Protein AF-A0A015VWW1-F1 (afdb_monomer_lite)

pLDDT: mean 87.0, std 10.31, range [49.97, 97.06]

Sequence (64 aa):
MEYIQKEMNTSFERSAAATDEWYAPKEIIDSLGKFDLDPCAPINPLWQTAKIMYNKSDDGLTKE

Secondary structure (DSSP, 8-state):
------PPP-PPP--TT--S-----HHHHHHH--EEEETT--SS-SS--EEEE--TTS-GGG--

Radius of gyration: 20.6 Å; chains: 1; bounding box: 61×31×36 Å

Foldseek 3Di:
DDDDPPDDDPDDDDDPPDDPDDDDDPVVLVVVPEAAEDQDADPDHPDDSYPYYHHPVDDPVPDD

Structure (mmCIF, N/CA/C/O backbone):
data_AF-A0A015VWW1-F1
#
_entry.id   AF-A0A015VWW1-F1
#
loop_
_atom_site.group_PDB
_atom_site.id
_atom_site.type_symbol
_atom_site.label_atom_id
_atom_site.label_alt_id
_atom_site.label_comp_id
_atom_site.label_asym_id
_atom_site.label_entity_id
_atom_site.label_seq_id
_atom_site.pdbx_PDB_ins_code
_atom_site.Cartn_x
_atom_site.Cartn_y
_atom_site.Cartn_z
_atom_site.occupancy
_atom_site.B_iso_or_equiv
_atom_site.auth_seq_id
_atom_site.auth_comp_id
_atom_site.auth_asym_id
_atom_site.auth_atom_id
_atom_site.pdbx_PDB_model_num
ATOM 1 N N . MET A 1 1 ? 51.730 -2.880 -28.082 1.00 49.97 1 MET A N 1
ATOM 2 C CA . MET A 1 1 ? 51.159 -3.645 -26.954 1.00 49.97 1 MET A CA 1
ATOM 3 C C . MET A 1 1 ? 49.984 -2.840 -26.427 1.00 49.97 1 MET A C 1
ATOM 5 O O . MET A 1 1 ? 50.176 -2.008 -25.553 1.00 49.97 1 MET A O 1
ATOM 9 N N . GLU A 1 2 ? 48.807 -2.990 -27.031 1.00 54.75 2 GLU A N 1
ATOM 10 C CA . GLU A 1 2 ? 47.589 -2.338 -26.536 1.00 54.75 2 GLU A CA 1
ATOM 11 C C . GLU A 1 2 ? 46.871 -3.307 -25.600 1.00 54.75 2 GLU A C 1
ATOM 13 O O . GLU A 1 2 ? 46.514 -4.420 -25.987 1.00 54.75 2 GLU A O 1
ATOM 18 N N . TYR A 1 3 ? 46.724 -2.904 -24.340 1.00 59.91 3 TYR A N 1
ATOM 19 C CA . TYR A 1 3 ? 45.923 -3.625 -23.361 1.00 59.91 3 TYR A CA 1
ATOM 20 C C . TYR A 1 3 ? 44.451 -3.299 -23.609 1.00 59.91 3 TYR A C 1
ATOM 22 O O . TYR A 1 3 ? 44.019 -2.171 -23.382 1.00 59.91 3 TYR A O 1
ATOM 30 N N . ILE A 1 4 ? 43.671 -4.286 -24.048 1.00 69.81 4 ILE A N 1
ATOM 31 C CA . ILE A 1 4 ? 42.211 -4.177 -24.072 1.00 69.81 4 ILE A CA 1
ATOM 32 C C . ILE A 1 4 ? 41.730 -4.356 -22.630 1.00 69.81 4 ILE A C 1
ATOM 34 O O . ILE A 1 4 ? 41.752 -5.464 -22.091 1.00 69.81 4 ILE A O 1
ATOM 38 N N . GLN A 1 5 ? 41.319 -3.263 -21.986 1.00 66.38 5 GLN A N 1
ATOM 39 C CA . GLN A 1 5 ? 40.561 -3.329 -20.739 1.00 66.38 5 GLN A CA 1
ATOM 40 C C . GLN A 1 5 ? 39.196 -3.949 -21.055 1.00 66.38 5 GLN A C 1
ATOM 42 O O . GLN A 1 5 ? 38.309 -3.295 -21.595 1.00 66.38 5 GLN A O 1
ATOM 47 N N . LYS A 1 6 ? 39.040 -5.246 -20.779 1.00 70.75 6 LYS A N 1
ATOM 48 C CA . LYS A 1 6 ? 37.740 -5.912 -20.863 1.00 70.75 6 LYS A CA 1
ATOM 49 C C . LYS A 1 6 ? 36.934 -5.514 -19.628 1.00 70.75 6 LYS A C 1
ATOM 51 O O . LYS A 1 6 ? 37.144 -6.077 -18.556 1.00 70.75 6 LYS A O 1
ATOM 56 N N . GLU A 1 7 ? 36.057 -4.527 -19.772 1.00 79.50 7 GLU A N 1
ATOM 57 C CA . GLU A 1 7 ? 35.117 -4.161 -18.712 1.00 79.50 7 GLU A CA 1
ATOM 58 C C . GLU A 1 7 ? 34.187 -5.338 -18.388 1.00 79.50 7 GLU A C 1
ATOM 60 O O . GLU A 1 7 ? 33.722 -6.065 -19.272 1.00 79.50 7 GLU A O 1
ATOM 65 N N . MET A 1 8 ? 33.948 -5.554 -17.095 1.00 82.31 8 MET A N 1
ATOM 66 C CA . MET A 1 8 ? 33.038 -6.588 -16.619 1.00 82.31 8 MET A CA 1
ATOM 67 C C . MET A 1 8 ? 31.603 -6.076 -16.719 1.00 82.31 8 MET A C 1
ATOM 69 O O . MET A 1 8 ? 31.266 -5.048 -16.138 1.00 82.31 8 MET A O 1
ATOM 73 N N . ASN A 1 9 ? 30.757 -6.802 -17.447 1.00 80.88 9 ASN A N 1
ATOM 74 C CA . ASN A 1 9 ? 29.337 -6.493 -17.532 1.00 80.88 9 ASN A CA 1
ATOM 75 C C . ASN A 1 9 ? 28.679 -6.726 -16.157 1.00 80.88 9 ASN A C 1
ATOM 77 O O . ASN A 1 9 ? 28.707 -7.839 -15.636 1.00 80.88 9 ASN A O 1
ATOM 81 N N . THR A 1 10 ? 28.113 -5.666 -15.577 1.00 82.50 10 THR A N 1
ATOM 82 C CA . THR A 1 10 ? 27.407 -5.672 -14.282 1.00 82.50 10 THR A CA 1
ATOM 83 C C . THR A 1 10 ? 25.885 -5.605 -14.432 1.00 82.50 10 THR A C 1
ATOM 85 O O . THR A 1 10 ? 25.170 -5.395 -13.452 1.00 82.50 10 THR A O 1
ATOM 88 N N . SER A 1 11 ? 25.366 -5.757 -15.654 1.00 82.00 11 SER A N 1
ATO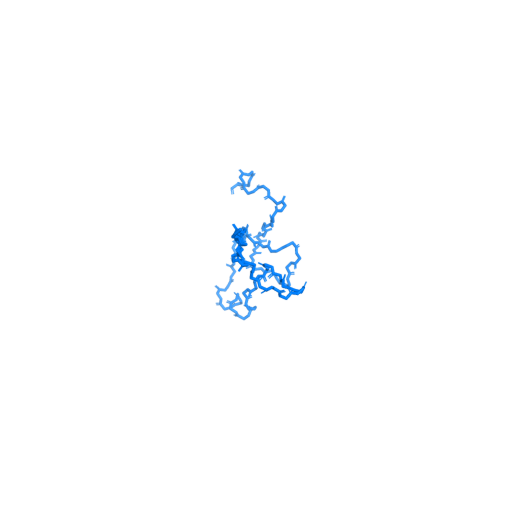M 89 C CA . SER A 1 11 ? 23.927 -5.737 -15.904 1.00 82.00 11 SER A CA 1
ATOM 90 C C . S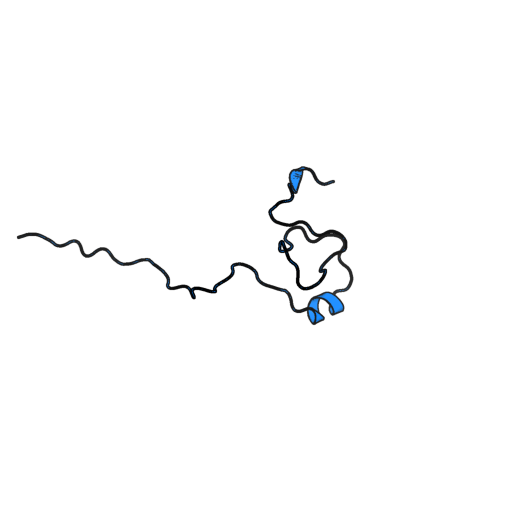ER A 1 11 ? 23.290 -7.057 -15.466 1.00 82.00 11 SER A C 1
ATOM 92 O O . SER A 1 11 ? 23.738 -8.137 -15.843 1.00 82.00 11 SER A O 1
ATOM 94 N N . PHE A 1 12 ? 22.244 -6.962 -14.647 1.00 81.19 12 PHE A N 1
ATOM 95 C CA . PHE A 1 12 ? 21.399 -8.098 -14.292 1.00 81.19 12 PHE A CA 1
ATOM 96 C C . PHE A 1 12 ? 20.280 -8.221 -15.324 1.00 81.19 12 PHE A C 1
ATOM 98 O O . PHE A 1 12 ? 19.564 -7.251 -15.583 1.00 81.19 12 PHE A O 1
ATOM 105 N N . GLU A 1 13 ? 20.111 -9.409 -15.903 1.00 83.44 13 GLU A N 1
ATOM 106 C CA . GLU A 1 13 ? 19.010 -9.660 -16.829 1.00 83.44 13 GLU A CA 1
ATOM 107 C C . GLU A 1 13 ? 17.668 -9.619 -16.084 1.00 83.44 13 GLU A C 1
ATOM 109 O O . GLU A 1 13 ? 17.468 -10.293 -15.072 1.00 83.44 13 GLU A O 1
ATOM 114 N N . ARG A 1 14 ? 16.732 -8.815 -16.593 1.00 80.88 14 ARG A N 1
ATOM 115 C CA . ARG A 1 14 ? 15.342 -8.763 -16.128 1.00 80.88 14 ARG A CA 1
ATOM 116 C C . ARG A 1 14 ? 14.426 -9.235 -17.249 1.00 80.88 14 ARG A C 1
ATOM 118 O O . ARG A 1 14 ? 14.670 -8.948 -18.418 1.00 80.88 14 ARG A O 1
ATOM 125 N N . SER A 1 15 ? 13.335 -9.909 -16.886 1.00 82.31 15 SER A N 1
ATOM 126 C CA . SER A 1 15 ? 12.244 -10.148 -17.834 1.00 82.31 15 SER A CA 1
ATOM 127 C C . SER A 1 15 ? 11.700 -8.811 -18.343 1.00 82.31 15 SER A C 1
ATOM 129 O O . SER A 1 15 ? 11.522 -7.879 -17.556 1.00 82.31 15 SER A O 1
ATOM 131 N N . ALA A 1 16 ? 11.383 -8.730 -19.638 1.00 81.00 16 ALA A N 1
ATOM 132 C CA . ALA A 1 16 ? 10.776 -7.543 -20.245 1.00 81.00 16 ALA A CA 1
ATOM 133 C C . ALA A 1 16 ? 9.435 -7.150 -19.591 1.00 81.00 16 ALA A C 1
ATOM 135 O O . ALA A 1 16 ? 9.023 -5.999 -19.684 1.00 81.00 16 ALA A O 1
ATOM 136 N N . ALA A 1 17 ? 8.772 -8.098 -18.919 1.00 81.12 17 ALA A N 1
ATOM 137 C CA . ALA A 1 17 ? 7.509 -7.899 -18.209 1.00 81.12 17 ALA A CA 1
ATOM 138 C C . ALA A 1 17 ? 7.667 -7.820 -16.677 1.00 81.12 17 ALA A C 1
ATOM 140 O O . ALA A 1 17 ? 6.681 -7.939 -15.955 1.00 81.12 17 ALA A O 1
ATOM 141 N N . ALA A 1 18 ? 8.890 -7.681 -16.155 1.00 78.88 18 ALA A N 1
ATOM 142 C CA . ALA A 1 18 ? 9.105 -7.599 -14.714 1.00 78.88 18 ALA A CA 1
ATOM 143 C C . ALA A 1 18 ? 8.513 -6.298 -14.149 1.00 78.88 18 ALA A C 1
ATOM 145 O O . ALA A 1 18 ? 8.926 -5.209 -14.543 1.00 78.88 18 ALA A O 1
ATOM 146 N N . THR A 1 19 ? 7.597 -6.418 -13.190 1.00 80.56 19 THR A N 1
ATOM 147 C CA . THR A 1 19 ? 7.054 -5.290 -12.426 1.00 80.56 19 THR A CA 1
ATOM 148 C C . THR A 1 19 ? 7.747 -5.180 -11.076 1.00 80.56 19 THR A C 1
ATOM 150 O O . THR A 1 19 ? 8.186 -6.181 -10.514 1.00 80.56 19 THR A O 1
ATOM 153 N N . ASP A 1 20 ? 7.798 -3.968 -10.532 1.00 80.00 20 ASP A N 1
ATOM 154 C CA . ASP A 1 20 ? 8.280 -3.731 -9.165 1.00 80.00 20 ASP A CA 1
ATOM 155 C C . ASP A 1 20 ? 7.133 -3.791 -8.128 1.00 80.00 20 ASP A C 1
ATOM 157 O O . ASP A 1 20 ? 7.343 -3.524 -6.948 1.00 80.00 20 ASP A O 1
ATOM 161 N N . GLU A 1 21 ? 5.915 -4.154 -8.554 1.00 84.44 21 GLU A N 1
ATOM 162 C CA . GLU A 1 21 ? 4.745 -4.334 -7.685 1.00 84.44 21 GLU A CA 1
ATOM 163 C C . GLU A 1 21 ? 4.642 -5.774 -7.170 1.00 84.44 21 GLU A C 1
ATOM 165 O O . GLU A 1 21 ? 4.697 -6.730 -7.946 1.00 84.44 21 GLU A O 1
ATOM 170 N N . TRP A 1 22 ? 4.435 -5.916 -5.860 1.00 83.88 22 TRP A N 1
ATOM 171 C CA . TRP A 1 22 ? 4.260 -7.194 -5.172 1.00 83.88 22 TRP A CA 1
ATOM 172 C C . TRP A 1 22 ? 2.977 -7.144 -4.344 1.00 83.88 22 TRP A C 1
ATOM 174 O O . TRP A 1 22 ? 2.769 -6.200 -3.586 1.00 83.88 22 TRP A O 1
ATOM 184 N N . TYR A 1 23 ? 2.119 -8.158 -4.478 1.00 86.69 23 TYR A N 1
ATOM 185 C CA . TYR A 1 23 ? 0.817 -8.198 -3.809 1.00 86.69 23 TYR A CA 1
ATOM 186 C C . TYR A 1 23 ? 0.817 -9.167 -2.631 1.00 86.69 23 TYR A C 1
ATOM 188 O O . TYR A 1 23 ? 1.271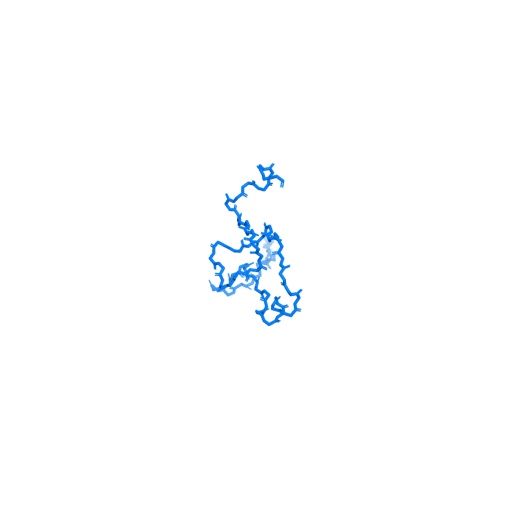 -10.307 -2.748 1.00 86.69 23 TYR A O 1
ATOM 196 N N . ALA A 1 24 ? 0.230 -8.733 -1.516 1.00 88.56 24 ALA A N 1
ATOM 197 C CA . ALA A 1 24 ? -0.147 -9.635 -0.438 1.00 88.56 24 ALA A CA 1
ATOM 198 C C . ALA A 1 24 ? -1.384 -10.445 -0.869 1.00 88.56 24 ALA A C 1
ATOM 200 O O . ALA A 1 24 ? -2.397 -9.822 -1.195 1.00 88.56 24 ALA A O 1
ATOM 201 N N . PRO A 1 25 ? -1.334 -11.794 -0.871 1.00 92.00 25 PRO A N 1
ATOM 202 C CA . PRO A 1 25 ? -2.481 -12.640 -1.194 1.00 92.00 25 PRO A CA 1
ATOM 203 C C . PRO A 1 25 ? -3.737 -12.235 -0.424 1.00 92.00 25 PRO A C 1
ATOM 205 O O . PRO A 1 25 ? -3.673 -11.926 0.772 1.00 92.00 25 PRO A O 1
ATOM 208 N N . LYS A 1 26 ? -4.887 -12.249 -1.100 1.00 93.44 26 LYS A N 1
ATOM 209 C CA . LYS A 1 26 ? -6.132 -11.724 -0.536 1.00 93.44 26 LYS A CA 1
ATOM 210 C C . LYS A 1 26 ? -6.566 -12.469 0.731 1.00 93.44 26 LYS A C 1
ATOM 212 O O . LYS A 1 26 ? -7.073 -11.851 1.661 1.00 93.44 26 LYS A O 1
ATOM 217 N N . GLU A 1 27 ? -6.298 -13.766 0.809 1.00 96.31 27 GLU A N 1
ATOM 218 C CA . GLU A 1 27 ? -6.631 -14.615 1.954 1.00 96.31 27 GLU A CA 1
ATOM 219 C C . GLU A 1 27 ? -5.896 -14.175 3.227 1.00 96.31 27 GLU A C 1
ATOM 221 O O . GLU A 1 27 ? -6.440 -14.279 4.327 1.00 96.31 27 GLU A O 1
ATOM 226 N N . ILE A 1 28 ? -4.672 -13.654 3.086 1.00 94.56 28 ILE A N 1
ATOM 227 C CA . ILE A 1 28 ? -3.888 -13.133 4.212 1.00 94.56 28 ILE A CA 1
ATOM 228 C C . ILE A 1 28 ? -4.518 -11.839 4.723 1.00 94.56 28 ILE A C 1
ATOM 230 O O . ILE A 1 28 ? -4.706 -11.689 5.928 1.00 94.56 28 ILE A O 1
ATOM 234 N N . ILE A 1 29 ? -4.890 -10.932 3.816 1.00 93.31 29 ILE A N 1
ATOM 235 C CA . ILE A 1 29 ? -5.545 -9.666 4.175 1.00 93.31 29 ILE A CA 1
ATOM 236 C C . ILE A 1 29 ? -6.871 -9.940 4.886 1.00 93.31 29 ILE A C 1
ATOM 238 O O . ILE A 1 29 ? -7.109 -9.416 5.972 1.00 93.31 29 ILE A O 1
ATOM 242 N N . ASP A 1 30 ? -7.694 -10.825 4.324 1.00 94.44 30 ASP A N 1
ATOM 243 C CA . ASP A 1 30 ? -8.988 -11.189 4.902 1.00 94.44 30 ASP A CA 1
ATOM 244 C C . ASP A 1 30 ? -8.835 -11.809 6.304 1.00 94.44 30 ASP A C 1
ATOM 246 O O . ASP A 1 30 ? -9.635 -11.528 7.197 1.00 94.44 30 ASP A O 1
ATOM 250 N N . SER A 1 31 ? -7.787 -12.615 6.517 1.00 97.06 31 SER A N 1
ATOM 251 C CA . SER A 1 31 ? -7.505 -13.269 7.804 1.00 97.06 31 SER A CA 1
ATOM 252 C C . SER A 1 31 ? -7.006 -12.303 8.882 1.00 97.06 31 SER A C 1
ATOM 254 O O . SER A 1 31 ? -7.311 -12.491 10.059 1.00 97.06 31 SER A O 1
ATOM 256 N N . LEU A 1 32 ? -6.234 -11.280 8.503 1.00 95.25 32 LEU A N 1
ATOM 257 C CA . LEU A 1 32 ? -5.735 -10.254 9.426 1.00 95.25 32 LEU A CA 1
ATOM 258 C C . LEU A 1 32 ? -6.822 -9.242 9.815 1.00 95.25 32 LEU A C 1
ATOM 260 O O . LEU A 1 32 ? -6.737 -8.617 10.874 1.00 95.25 32 LEU A O 1
ATOM 264 N N . GLY A 1 33 ? -7.862 -9.112 8.992 1.00 91.56 33 GLY A N 1
ATOM 265 C CA . GLY A 1 33 ? -8.991 -8.229 9.234 1.00 91.56 33 GLY A CA 1
ATOM 266 C C . GLY A 1 33 ? -8.799 -6.842 8.623 1.00 91.56 33 GLY A C 1
ATOM 267 O O . GLY A 1 33 ? -8.126 -6.661 7.614 1.00 91.56 33 GLY A O 1
ATOM 268 N N . LYS A 1 34 ? -9.479 -5.843 9.194 1.00 94.75 34 LYS A N 1
ATOM 269 C CA . LYS A 1 34 ? -9.546 -4.502 8.600 1.00 94.75 34 LYS A CA 1
ATOM 270 C C . LYS A 1 34 ? -8.370 -3.643 9.041 1.00 94.75 34 LYS A C 1
ATOM 272 O O . LYS A 1 34 ? -8.176 -3.442 10.236 1.00 94.75 34 LYS A O 1
ATOM 277 N N . PHE A 1 35 ? -7.698 -3.045 8.066 1.00 94.81 35 PHE A N 1
ATOM 278 C CA . PHE A 1 35 ? -6.719 -1.988 8.282 1.00 94.81 35 PHE A CA 1
ATOM 279 C C . PHE A 1 35 ? -7.332 -0.616 8.016 1.00 94.81 35 PHE A C 1
ATOM 281 O O . PHE A 1 35 ? -8.207 -0.461 7.156 1.00 94.81 35 PHE A O 1
ATOM 288 N N . ASP A 1 36 ? -6.862 0.390 8.749 1.00 96.00 36 ASP A N 1
ATOM 289 C CA . ASP A 1 36 ? -7.294 1.771 8.547 1.00 96.00 36 ASP A CA 1
ATOM 290 C C . ASP A 1 36 ? -6.515 2.450 7.414 1.00 96.00 36 ASP A C 1
ATOM 292 O O . ASP A 1 36 ? -7.134 3.109 6.580 1.00 96.00 36 ASP A O 1
ATOM 296 N N . LEU A 1 37 ? -5.198 2.225 7.325 1.00 94.62 37 LEU A N 1
ATOM 297 C CA . LEU A 1 37 ? -4.321 2.880 6.354 1.00 94.62 37 LEU A CA 1
ATOM 298 C C . LEU A 1 37 ? -3.310 1.915 5.715 1.00 94.62 37 LEU A C 1
ATOM 300 O O . LEU A 1 37 ? -2.611 1.190 6.421 1.00 94.62 37 LEU A O 1
ATOM 304 N N . ASP A 1 38 ? -3.195 1.990 4.390 1.00 93.69 38 ASP A N 1
ATOM 305 C CA . ASP A 1 38 ? -2.098 1.450 3.585 1.00 93.69 38 ASP A CA 1
ATOM 306 C C . ASP A 1 38 ? -1.370 2.618 2.882 1.00 93.69 38 ASP A C 1
ATOM 308 O O . ASP A 1 38 ? -1.934 3.235 1.975 1.00 93.69 38 ASP A O 1
ATOM 312 N N . PRO A 1 39 ? -0.145 2.979 3.298 1.00 93.12 39 PRO A N 1
ATOM 313 C CA . PRO A 1 39 ? 0.580 4.116 2.736 1.00 93.12 39 PRO A CA 1
ATOM 314 C C . PRO A 1 39 ? 1.312 3.801 1.419 1.00 93.12 39 PRO A C 1
ATOM 316 O O . PRO A 1 39 ? 1.956 4.694 0.869 1.00 93.12 39 PRO A O 1
ATOM 319 N N . CYS A 1 40 ? 1.288 2.554 0.937 1.00 91.12 40 CYS A N 1
ATOM 320 C CA . CYS A 1 40 ? 2.088 2.107 -0.205 1.00 91.12 40 CYS A CA 1
ATOM 321 C C . CYS A 1 40 ? 1.297 1.268 -1.218 1.00 91.12 40 CYS A C 1
ATOM 323 O O . CYS A 1 40 ? 1.854 0.399 -1.893 1.00 91.12 40 CYS A O 1
ATOM 325 N N . ALA A 1 41 ? 0.009 1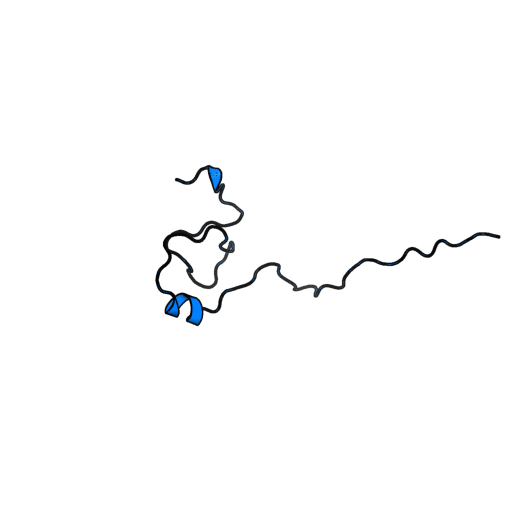.562 -1.371 1.00 93.06 41 ALA A N 1
ATOM 326 C CA . ALA A 1 41 ? -0.835 0.892 -2.338 1.00 93.06 41 ALA A CA 1
ATOM 327 C C . ALA A 1 41 ? -0.380 1.168 -3.789 1.00 93.06 41 ALA A C 1
ATOM 329 O O . ALA A 1 41 ? 0.081 2.266 -4.127 1.00 93.06 41 ALA A O 1
ATOM 330 N N . PRO A 1 42 ? -0.526 0.184 -4.692 1.00 93.00 42 PRO A N 1
ATOM 331 C CA . PRO A 1 42 ? -0.296 0.386 -6.118 1.00 93.00 42 PRO A CA 1
ATOM 332 C C . PRO A 1 42 ? -1.323 1.366 -6.702 1.00 93.00 42 PRO A C 1
ATOM 334 O O . PRO A 1 42 ? -2.404 1.560 -6.149 1.00 93.00 42 PRO A O 1
ATOM 337 N N . ILE A 1 43 ? -1.013 1.965 -7.859 1.00 93.25 43 ILE A N 1
ATOM 338 C CA . ILE A 1 43 ? -1.940 2.900 -8.532 1.00 93.25 43 ILE A CA 1
ATOM 339 C C . ILE A 1 43 ? -3.255 2.200 -8.908 1.00 93.25 43 ILE A C 1
ATOM 341 O O . ILE A 1 43 ? -4.319 2.805 -8.815 1.00 93.25 43 ILE A O 1
ATOM 345 N N . ASN A 1 44 ? -3.180 0.929 -9.316 1.00 91.56 44 ASN A N 1
ATOM 346 C CA . ASN A 1 44 ? -4.333 0.123 -9.718 1.00 91.56 44 ASN A CA 1
ATOM 347 C C . ASN A 1 44 ? -4.405 -1.157 -8.866 1.00 91.56 44 ASN A C 1
ATOM 349 O O . ASN A 1 44 ? -3.991 -2.219 -9.333 1.00 91.56 44 ASN A O 1
ATOM 353 N N . PRO A 1 45 ? -4.891 -1.080 -7.614 1.00 91.50 45 PRO A N 1
ATOM 354 C CA . PRO A 1 45 ? -4.931 -2.233 -6.725 1.00 91.50 45 PRO A CA 1
ATOM 355 C C . PRO A 1 45 ? -5.940 -3.281 -7.202 1.00 91.50 45 PRO A C 1
ATOM 357 O O . PRO A 1 45 ? -7.075 -2.962 -7.553 1.00 91.50 45 PRO A O 1
ATOM 360 N N . LEU A 1 46 ? -5.538 -4.554 -7.157 1.00 92.81 46 LEU A N 1
ATOM 361 C CA . LEU A 1 46 ? -6.415 -5.692 -7.458 1.00 92.81 46 LEU A CA 1
ATOM 362 C C . LEU A 1 46 ? -7.533 -5.862 -6.417 1.00 92.81 46 LEU A C 1
ATOM 364 O O . LEU A 1 46 ? -8.632 -6.311 -6.742 1.00 92.81 46 LEU A O 1
ATOM 368 N N . TRP A 1 47 ? -7.253 -5.510 -5.162 1.00 93.12 47 TRP A N 1
ATOM 369 C CA . TRP A 1 47 ? -8.205 -5.497 -4.056 1.00 93.12 47 TRP A CA 1
ATOM 370 C C . TRP A 1 47 ? -7.813 -4.437 -3.032 1.00 93.12 47 TRP A C 1
ATOM 372 O O . TRP A 1 47 ? -6.653 -4.045 -2.924 1.00 93.12 47 TRP A O 1
ATOM 382 N N . GLN A 1 48 ? -8.800 -3.991 -2.263 1.00 93.38 48 GLN A N 1
ATOM 383 C CA . GLN A 1 48 ? -8.592 -3.039 -1.184 1.00 93.38 48 GLN A CA 1
ATOM 384 C C . GLN A 1 48 ? -7.907 -3.721 0.008 1.00 93.38 48 GLN A C 1
ATOM 386 O O . GLN A 1 48 ? -8.391 -4.737 0.507 1.00 93.38 48 GLN A O 1
ATOM 391 N N . THR A 1 49 ? -6.795 -3.150 0.461 1.00 94.44 49 THR A N 1
ATOM 392 C CA . THR A 1 49 ? -5.989 -3.645 1.589 1.00 94.44 49 THR A CA 1
ATOM 393 C C . THR A 1 49 ? -6.347 -2.942 2.903 1.00 94.44 49 THR A C 1
ATOM 395 O O . THR A 1 49 ? -6.352 -3.567 3.961 1.00 94.44 49 THR A O 1
ATOM 398 N N . ALA A 1 50 ? -6.722 -1.661 2.834 1.00 95.31 50 ALA A N 1
ATOM 399 C CA . ALA A 1 50 ? -7.095 -0.819 3.969 1.00 95.31 50 ALA A CA 1
ATOM 400 C C . ALA A 1 50 ? -8.205 0.179 3.597 1.00 95.31 50 ALA A C 1
ATOM 402 O O . ALA A 1 50 ? -8.507 0.382 2.420 1.00 95.31 50 ALA A O 1
ATOM 403 N N . LYS A 1 51 ? -8.836 0.823 4.588 1.00 95.56 51 LYS A N 1
ATOM 404 C CA . LYS A 1 51 ? -9.882 1.842 4.346 1.00 95.56 51 LYS A CA 1
ATOM 405 C C . LYS A 1 51 ? -9.355 3.026 3.536 1.00 95.56 51 LYS A C 1
ATOM 407 O O . LYS A 1 51 ? -10.034 3.473 2.616 1.00 95.56 51 LYS A O 1
ATOM 412 N N . ILE A 1 52 ? -8.167 3.508 3.886 1.00 95.56 52 ILE A N 1
ATOM 413 C CA . ILE A 1 52 ? -7.449 4.574 3.193 1.00 95.56 52 ILE A CA 1
ATOM 414 C C . ILE A 1 52 ? -6.220 3.947 2.546 1.00 95.56 52 ILE A C 1
ATOM 416 O O . ILE A 1 52 ? -5.493 3.201 3.197 1.00 95.56 52 ILE A O 1
ATOM 420 N N . MET A 1 53 ? -6.002 4.233 1.267 1.00 95.25 53 MET A N 1
ATOM 421 C CA . MET A 1 53 ? -4.877 3.705 0.503 1.00 95.25 53 MET A CA 1
ATOM 422 C C . MET A 1 53 ? -4.207 4.853 -0.244 1.00 95.25 53 MET A C 1
ATOM 424 O O . MET A 1 53 ? -4.859 5.508 -1.058 1.00 95.25 53 MET A O 1
ATOM 428 N N . TYR A 1 54 ? -2.931 5.092 0.038 1.00 95.69 54 TYR A N 1
ATOM 429 C CA . TYR A 1 54 ? -2.113 6.061 -0.683 1.00 95.69 54 TYR A CA 1
ATOM 430 C C . TYR A 1 54 ? -1.223 5.351 -1.682 1.00 95.69 54 TYR A C 1
ATOM 432 O O . TYR A 1 54 ? -0.724 4.261 -1.415 1.00 95.69 54 TYR A O 1
ATOM 440 N N . ASN A 1 55 ? -1.012 5.989 -2.825 1.00 94.31 55 ASN A N 1
ATOM 441 C CA . ASN A 1 55 ? -0.096 5.507 -3.845 1.00 94.31 55 ASN A CA 1
ATOM 442 C C . ASN A 1 55 ? 1.026 6.523 -4.087 1.00 94.31 55 ASN A C 1
ATOM 444 O O . ASN A 1 55 ? 1.084 7.587 -3.477 1.00 94.31 55 ASN A O 1
ATOM 448 N N . LYS A 1 56 ? 1.929 6.210 -5.019 1.00 92.62 56 LYS A N 1
ATOM 449 C CA . LYS A 1 56 ? 3.090 7.061 -5.331 1.00 92.62 56 LYS A CA 1
ATOM 450 C C . LYS A 1 56 ? 2.760 8.486 -5.809 1.00 92.62 56 LYS A C 1
ATOM 452 O O . LYS A 1 56 ? 3.672 9.297 -5.926 1.00 92.62 56 LYS A O 1
ATOM 457 N N . SER A 1 57 ? 1.509 8.778 -6.161 1.00 95.25 57 SER A N 1
ATOM 458 C CA . SER A 1 57 ? 1.045 10.117 -6.537 1.00 95.25 57 SER A CA 1
ATOM 459 C C . SER A 1 57 ? 0.538 10.936 -5.347 1.00 95.25 57 SER A C 1
ATOM 461 O O . SER A 1 57 ? 0.319 12.136 -5.503 1.00 95.25 57 SER A O 1
ATOM 463 N N . ASP A 1 58 ? 0.363 10.322 -4.178 1.00 94.75 58 ASP A N 1
ATOM 464 C CA . ASP A 1 58 ? -0.042 11.004 -2.956 1.00 94.75 58 ASP A CA 1
ATOM 465 C C . ASP A 1 58 ? 1.173 11.548 -2.198 1.00 94.75 58 ASP A C 1
ATOM 467 O O . ASP A 1 58 ? 2.126 10.827 -1.902 1.00 94.75 58 ASP A O 1
ATOM 471 N N . ASP A 1 59 ? 1.114 12.825 -1.815 1.00 94.31 59 ASP A N 1
ATOM 472 C CA . ASP A 1 59 ? 2.063 13.391 -0.858 1.00 94.31 59 ASP A CA 1
ATOM 473 C C . ASP A 1 59 ? 1.656 12.999 0.568 1.00 94.31 59 ASP A C 1
ATOM 475 O O . ASP A 1 59 ? 0.803 13.638 1.191 1.00 94.31 59 ASP A O 1
ATOM 479 N N . GLY A 1 60 ? 2.274 11.933 1.076 1.00 89.88 60 GLY A N 1
ATOM 480 C CA . GLY A 1 60 ? 2.044 11.420 2.425 1.00 89.88 60 GLY A CA 1
ATOM 481 C C . GLY A 1 60 ? 2.369 12.409 3.550 1.00 89.88 60 GLY A C 1
ATOM 482 O O . GLY A 1 60 ? 1.799 12.276 4.627 1.00 89.88 60 GLY A O 1
ATOM 483 N N . LEU A 1 61 ? 3.220 13.420 3.321 1.00 89.81 61 LEU A N 1
ATOM 484 C CA . LEU A 1 61 ? 3.553 14.432 4.337 1.00 89.81 61 LEU A CA 1
ATOM 485 C C . LEU A 1 61 ? 2.434 15.460 4.538 1.00 89.81 61 LEU A C 1
ATOM 487 O O . LEU A 1 61 ? 2.438 16.193 5.523 1.00 89.81 61 LEU A O 1
ATOM 491 N N . THR A 1 62 ? 1.487 15.528 3.602 1.00 92.44 62 THR A N 1
ATOM 492 C CA . THR A 1 62 ? 0.335 16.442 3.669 1.00 92.44 62 THR A CA 1
ATOM 493 C C . THR A 1 62 ? -0.915 15.795 4.256 1.00 92.44 62 THR A C 1
ATOM 495 O O . THR A 1 62 ? -1.958 16.443 4.339 1.00 92.44 62 THR A O 1
ATOM 498 N N . LYS A 1 63 ? -0.838 14.514 4.620 1.00 83.50 63 LYS A N 1
ATOM 499 C CA . LYS A 1 63 ? -1.946 13.748 5.192 1.00 83.50 63 LYS A CA 1
ATOM 500 C C . LYS A 1 63 ? -1.881 13.828 6.723 1.00 83.50 63 LYS A C 1
ATOM 502 O O . LYS A 1 63 ? -0.791 13.969 7.270 1.00 83.50 63 LYS A O 1
ATOM 507 N N . GLU A 1 64 ? -3.046 13.810 7.374 1.00 69.69 64 GLU A N 1
AT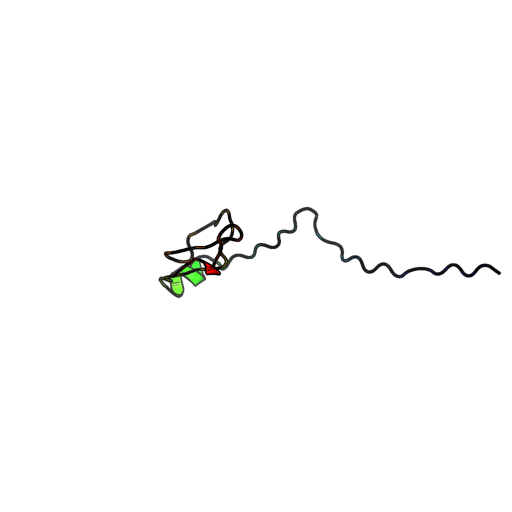OM 508 C CA . GLU A 1 64 ? -3.190 13.925 8.841 1.00 69.69 64 GLU A CA 1
ATOM 509 C C . GLU A 1 64 ? -2.537 12.777 9.624 1.00 69.69 64 GLU A C 1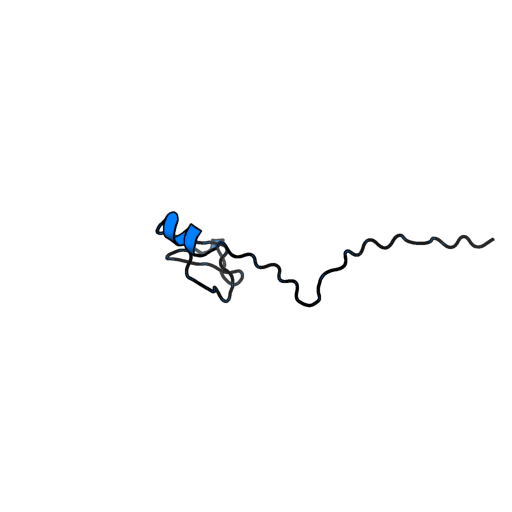
ATOM 511 O O . GLU A 1 64 ? -2.562 11.626 9.125 1.00 69.69 64 GLU A O 1
#

Organism: NCBI:txid1339316